Protein AF-A0A954XHV0-F1 (afdb_monomer_lite)

Secondary structure (DSSP, 8-state):
-----------------------SPPP--TTSS-TTTTT-EEEEEEEEETTEEEEEEEEEEEEETTEEEEEEEETS-TTTT---

Structure (mmCIF, N/CA/C/O backbone):
data_AF-A0A954XHV0-F1
#
_entry.id   AF-A0A954XHV0-F1
#
loop_
_atom_site.group_PDB
_atom_site.id
_atom_site.type_symbol
_atom_site.label_atom_id
_atom_site.label_alt_id
_atom_site.label_comp_id
_atom_site.label_asym_id
_atom_site.label_entity_id
_atom_site.label_seq_id
_atom_site.pdbx_PDB_ins_code
_atom_site.Cartn_x
_atom_site.Cartn_y
_atom_site.Cartn_z
_atom_site.occupancy
_atom_site.B_iso_or_equiv
_atom_site.auth_seq_id
_atom_site.auth_comp_id
_atom_site.auth_asym_id
_atom_site.auth_atom_id
_atom_site.pdbx_PDB_model_num
ATOM 1 N N . MET A 1 1 ? 83.287 -35.850 -1.591 1.00 36.00 1 MET A N 1
ATOM 2 C CA . MET A 1 1 ? 82.945 -36.214 -2.987 1.00 36.00 1 MET A CA 1
ATOM 3 C C . MET A 1 1 ? 81.428 -36.308 -3.123 1.00 36.00 1 MET A C 1
ATOM 5 O O . MET A 1 1 ? 80.789 -36.886 -2.257 1.00 36.00 1 MET A O 1
ATOM 9 N N . LYS A 1 2 ? 80.879 -35.674 -4.168 1.00 49.94 2 LYS A N 1
ATOM 10 C CA . LYS A 1 2 ? 79.450 -35.528 -4.505 1.00 49.94 2 LYS A CA 1
ATOM 11 C C . LYS A 1 2 ? 78.676 -36.853 -4.521 1.00 49.94 2 LYS A C 1
ATOM 13 O O . LYS A 1 2 ? 79.165 -37.832 -5.082 1.00 49.94 2 LYS A O 1
ATOM 18 N N . ARG A 1 3 ? 77.401 -36.799 -4.116 1.00 48.91 3 ARG A N 1
ATOM 19 C CA . ARG A 1 3 ? 76.284 -37.083 -5.039 1.00 48.91 3 ARG A CA 1
ATOM 20 C C . ARG A 1 3 ? 74.945 -36.557 -4.502 1.00 48.91 3 ARG A C 1
ATOM 22 O O . ARG A 1 3 ? 74.463 -36.959 -3.455 1.00 48.91 3 ARG A O 1
ATOM 29 N N . SER A 1 4 ? 74.415 -35.606 -5.265 1.00 46.25 4 SER A N 1
ATOM 30 C CA . SER A 1 4 ? 73.117 -34.949 -5.149 1.00 46.25 4 SER A CA 1
ATOM 3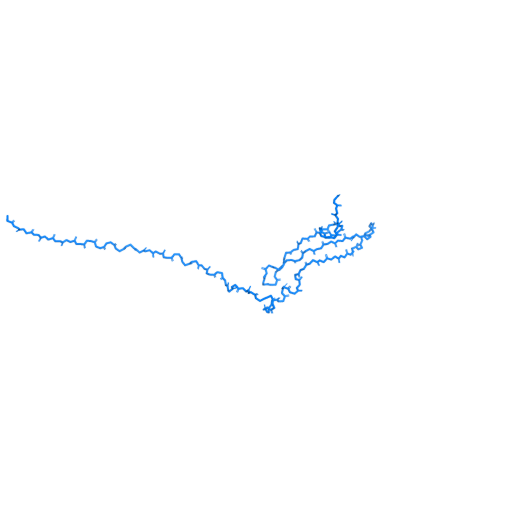1 C C . SER A 1 4 ? 71.999 -35.891 -5.592 1.00 46.25 4 SER A C 1
ATOM 33 O O . SER A 1 4 ? 72.177 -36.588 -6.590 1.00 46.25 4 SER A O 1
ATOM 35 N N . ARG A 1 5 ? 70.845 -35.855 -4.914 1.00 60.34 5 ARG A N 1
ATOM 36 C CA . ARG A 1 5 ? 69.543 -36.208 -5.497 1.00 60.34 5 ARG A CA 1
ATOM 37 C C . ARG A 1 5 ? 68.453 -35.295 -4.939 1.00 60.34 5 ARG A C 1
ATOM 39 O O . ARG A 1 5 ? 68.171 -35.295 -3.749 1.00 60.34 5 ARG A O 1
ATOM 46 N N . TRP A 1 6 ? 67.900 -34.504 -5.847 1.00 51.06 6 TRP A N 1
ATOM 47 C CA . TRP A 1 6 ? 66.731 -33.654 -5.696 1.00 51.06 6 TRP A CA 1
ATOM 48 C C . TRP A 1 6 ? 65.475 -34.525 -5.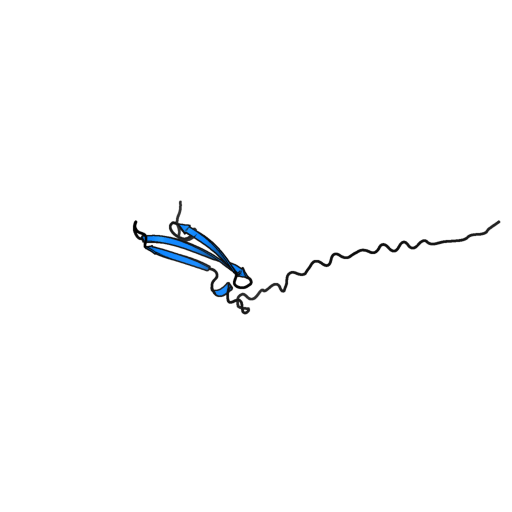658 1.00 51.06 6 TRP A C 1
ATOM 50 O O . TRP A 1 6 ? 65.346 -35.400 -6.509 1.00 51.06 6 TRP A O 1
ATOM 60 N N . PHE A 1 7 ? 64.534 -34.247 -4.756 1.00 51.56 7 PHE A N 1
ATOM 61 C CA . PHE A 1 7 ? 63.129 -34.600 -4.962 1.00 51.56 7 PHE A CA 1
ATOM 62 C C . PHE A 1 7 ? 62.253 -33.430 -4.522 1.00 51.56 7 PHE A C 1
ATOM 64 O O . PHE A 1 7 ? 62.071 -33.148 -3.341 1.00 51.56 7 PHE A O 1
ATOM 71 N N . LEU A 1 8 ? 61.779 -32.719 -5.540 1.00 53.34 8 LEU A N 1
ATOM 72 C CA . LEU A 1 8 ? 60.815 -31.636 -5.491 1.00 53.34 8 LEU A CA 1
ATOM 73 C C . LEU A 1 8 ? 59.436 -32.256 -5.198 1.00 53.34 8 LEU A C 1
ATOM 75 O O . LEU A 1 8 ? 58.862 -32.916 -6.060 1.00 53.34 8 LEU A O 1
ATOM 79 N N . GLY A 1 9 ? 58.927 -32.105 -3.976 1.00 48.41 9 GLY A N 1
ATOM 80 C CA . GLY A 1 9 ? 57.563 -32.503 -3.624 1.00 48.41 9 GLY A CA 1
ATOM 81 C C . GLY A 1 9 ? 56.584 -31.382 -3.961 1.00 48.41 9 GLY A C 1
ATOM 82 O O . GLY A 1 9 ? 56.440 -30.442 -3.186 1.00 48.41 9 GLY A O 1
ATOM 83 N N . LEU A 1 10 ? 55.937 -31.457 -5.125 1.00 54.62 10 LEU A N 1
ATOM 84 C CA . LEU A 1 10 ? 54.873 -30.537 -5.527 1.00 54.62 10 LEU A CA 1
ATOM 85 C C . LEU A 1 10 ? 53.576 -30.918 -4.790 1.00 54.62 10 LEU A C 1
ATOM 87 O O . LEU A 1 10 ? 52.873 -31.839 -5.199 1.00 54.62 10 LEU A O 1
ATOM 91 N N . ALA A 1 11 ? 53.264 -30.234 -3.689 1.00 58.94 11 ALA A N 1
ATOM 92 C CA . ALA A 1 11 ? 51.973 -30.363 -3.015 1.00 58.94 11 ALA A CA 1
ATOM 93 C C . ALA A 1 11 ? 50.927 -29.517 -3.761 1.00 58.94 11 ALA A C 1
ATOM 95 O O . ALA A 1 11 ? 50.908 -28.292 -3.649 1.00 58.94 11 ALA A O 1
ATOM 96 N N . ALA A 1 12 ? 50.079 -30.164 -4.560 1.00 56.25 12 ALA A N 1
ATOM 97 C CA . ALA A 1 12 ? 48.949 -29.517 -5.217 1.00 56.25 12 ALA A CA 1
ATOM 98 C C . ALA A 1 12 ? 47.789 -29.362 -4.219 1.00 56.25 12 ALA A C 1
ATOM 100 O O . ALA A 1 12 ? 47.047 -30.308 -3.956 1.00 56.25 12 ALA A O 1
ATOM 101 N N . THR A 1 13 ? 47.636 -28.169 -3.646 1.00 65.31 13 THR A N 1
ATOM 102 C CA . THR A 1 13 ? 46.479 -27.823 -2.812 1.00 65.31 13 THR A CA 1
ATOM 103 C C . THR A 1 13 ? 45.282 -27.528 -3.715 1.00 65.31 13 THR A C 1
ATOM 105 O O . THR A 1 13 ? 45.267 -26.532 -4.436 1.00 65.31 13 THR A O 1
ATOM 108 N N . LEU A 1 14 ? 44.269 -28.395 -3.686 1.00 60.06 14 LEU A N 1
ATOM 109 C CA . LEU A 1 14 ? 43.016 -28.205 -4.412 1.00 60.06 14 LEU A CA 1
ATOM 110 C C . LEU A 1 14 ? 42.172 -27.133 -3.694 1.00 60.06 14 LEU A C 1
ATOM 112 O O . LEU A 1 14 ? 41.530 -27.414 -2.684 1.00 60.06 14 LEU A O 1
ATOM 116 N N . MET A 1 15 ? 42.189 -25.891 -4.187 1.00 62.84 15 MET A N 1
ATOM 117 C CA . MET A 1 15 ? 41.238 -24.862 -3.754 1.00 62.84 15 MET A CA 1
ATOM 118 C C . MET A 1 15 ? 39.859 -25.184 -4.331 1.00 62.84 15 MET A C 1
ATOM 120 O O . MET A 1 15 ? 39.626 -25.039 -5.530 1.00 62.84 15 MET A O 1
ATOM 124 N N . ILE A 1 16 ? 38.928 -25.603 -3.477 1.00 66.12 16 ILE A N 1
ATOM 125 C CA . ILE A 1 16 ? 37.510 -25.650 -3.835 1.00 66.12 16 ILE A CA 1
ATOM 126 C C . ILE A 1 16 ? 37.024 -24.199 -3.886 1.00 66.12 16 ILE A C 1
ATOM 128 O O . ILE A 1 16 ? 36.843 -23.557 -2.853 1.00 66.12 16 ILE A O 1
ATOM 132 N N . ALA A 1 17 ? 36.842 -23.666 -5.093 1.00 64.88 17 ALA A N 1
ATOM 133 C CA . ALA A 1 17 ? 36.179 -22.387 -5.286 1.00 64.88 17 ALA A CA 1
ATOM 134 C C . ALA A 1 17 ? 34.692 -22.542 -4.929 1.00 64.88 17 ALA A C 1
ATOM 136 O O . ALA A 1 17 ? 33.936 -23.227 -5.626 1.00 64.88 17 ALA A O 1
ATOM 137 N N . SER A 1 18 ? 34.267 -21.909 -3.837 1.00 61.47 18 SER A N 1
ATOM 138 C CA . SER A 1 18 ? 32.855 -21.725 -3.507 1.00 61.47 18 SER A CA 1
ATOM 139 C C . SER A 1 18 ? 32.201 -20.906 -4.620 1.00 61.47 18 SER A C 1
ATOM 141 O O . SER A 1 18 ? 32.368 -19.690 -4.685 1.00 61.47 18 SER A O 1
ATOM 143 N N . HIS A 1 19 ? 31.476 -21.563 -5.523 1.00 61.12 19 HIS A N 1
ATOM 144 C CA . HIS A 1 19 ? 30.693 -20.876 -6.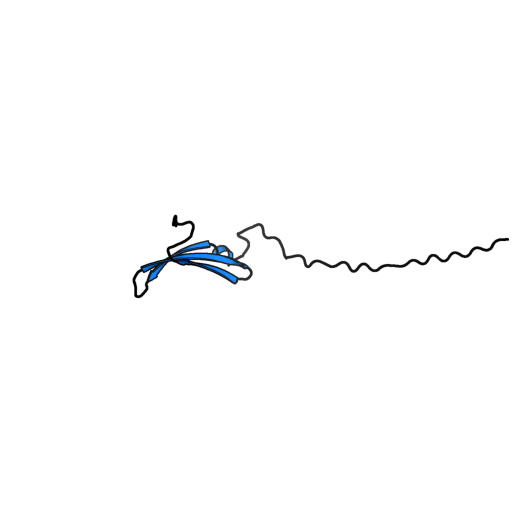543 1.00 61.12 19 HIS A CA 1
ATOM 145 C C . HIS A 1 19 ? 29.487 -20.246 -5.848 1.00 61.12 19 HIS A C 1
ATOM 147 O O . HIS A 1 19 ? 28.500 -20.924 -5.558 1.00 61.12 19 HIS A O 1
ATOM 153 N N . GLY A 1 20 ? 29.581 -18.953 -5.534 1.00 59.09 20 GLY A N 1
ATOM 154 C CA . GLY A 1 20 ? 28.423 -18.182 -5.101 1.00 59.09 20 GLY A CA 1
ATOM 155 C C . GLY A 1 20 ? 27.332 -18.318 -6.158 1.00 59.09 20 GLY A C 1
ATOM 156 O O . GLY A 1 20 ? 27.548 -17.962 -7.314 1.00 59.09 20 GLY A O 1
ATOM 157 N N . GLN A 1 21 ? 26.182 -18.880 -5.783 1.00 62.78 21 GLN A N 1
ATOM 158 C CA . GLN A 1 21 ? 25.002 -18.894 -6.641 1.00 62.78 21 GLN A CA 1
ATOM 159 C C . GLN A 1 21 ? 24.679 -17.439 -6.984 1.00 62.78 21 GLN A C 1
ATOM 161 O O . GLN A 1 21 ? 24.303 -16.659 -6.104 1.00 62.78 21 GLN A O 1
ATOM 166 N N . ALA A 1 22 ? 24.893 -17.053 -8.241 1.00 65.25 22 ALA A N 1
ATOM 167 C CA . ALA A 1 22 ? 24.512 -15.734 -8.706 1.00 65.25 22 ALA A CA 1
ATOM 168 C C . ALA A 1 22 ? 23.009 -15.576 -8.456 1.00 65.25 22 ALA A C 1
ATOM 170 O O . ALA A 1 22 ? 22.204 -16.388 -8.918 1.00 65.25 22 ALA A O 1
ATOM 171 N N . LYS A 1 23 ? 22.625 -14.541 -7.700 1.00 67.12 23 LYS A N 1
ATOM 172 C CA . LYS A 1 23 ? 21.231 -14.094 -7.707 1.00 67.12 23 LYS A CA 1
ATOM 173 C C . LYS A 1 23 ? 20.924 -13.763 -9.167 1.00 67.12 23 LYS A C 1
ATOM 175 O O . LYS A 1 23 ? 21.773 -13.169 -9.829 1.00 67.12 23 LYS A O 1
ATOM 180 N N . GLY A 1 24 ? 19.783 -14.243 -9.664 1.00 67.69 24 GLY A N 1
ATOM 181 C CA . GLY A 1 24 ? 19.363 -14.069 -11.055 1.00 67.69 24 GLY A CA 1
ATOM 182 C C . GLY A 1 24 ? 19.425 -12.607 -11.520 1.00 67.69 24 GLY A C 1
ATOM 183 O O . GLY A 1 24 ? 19.730 -11.720 -10.722 1.00 67.69 24 GLY A O 1
ATOM 184 N N . PRO A 1 25 ? 19.151 -12.339 -12.805 1.00 73.81 25 PRO A N 1
ATOM 185 C CA . PRO A 1 25 ? 19.392 -11.031 -13.408 1.00 73.81 25 PRO A CA 1
ATOM 186 C C . PRO A 1 25 ? 18.872 -9.884 -12.535 1.00 73.81 25 PRO A C 1
ATOM 188 O O . PRO A 1 25 ? 17.751 -9.923 -12.028 1.00 73.81 25 PRO A O 1
ATOM 191 N N . ALA A 1 26 ? 19.715 -8.870 -12.336 1.00 71.19 26 ALA A N 1
ATOM 192 C CA . ALA A 1 26 ? 19.270 -7.616 -11.756 1.00 71.19 26 ALA A CA 1
ATOM 193 C C . ALA A 1 26 ? 18.373 -6.934 -12.789 1.00 71.19 26 ALA A C 1
ATOM 195 O O . ALA A 1 26 ? 18.790 -6.698 -13.922 1.00 71.19 26 ALA A O 1
ATOM 196 N N . PHE A 1 27 ? 17.136 -6.657 -12.406 1.00 67.38 27 PHE A N 1
ATOM 197 C CA . PHE A 1 27 ? 16.166 -6.029 -13.286 1.00 67.38 27 PHE A CA 1
ATOM 198 C C . PHE A 1 27 ? 16.157 -4.526 -13.012 1.00 67.38 27 PHE A C 1
ATOM 200 O O . PHE A 1 27 ? 15.964 -4.106 -11.871 1.00 67.38 27 PHE A O 1
ATOM 207 N N . THR A 1 28 ? 16.420 -3.729 -14.047 1.00 74.75 28 THR A N 1
ATOM 208 C CA . THR A 1 28 ? 16.457 -2.258 -13.972 1.00 74.75 28 THR A CA 1
ATOM 209 C C . THR A 1 28 ? 15.236 -1.606 -14.611 1.00 74.75 28 THR A C 1
ATOM 211 O O . THR A 1 28 ? 15.037 -0.408 -14.437 1.00 74.75 28 THR A O 1
ATOM 214 N N . ASP A 1 29 ? 14.438 -2.376 -15.353 1.00 70.56 29 ASP A N 1
ATOM 215 C CA . ASP A 1 29 ? 13.199 -1.911 -15.964 1.00 70.56 29 ASP A CA 1
ATOM 216 C C . ASP A 1 29 ? 12.003 -2.300 -15.076 1.00 70.56 29 ASP A C 1
ATOM 218 O O . ASP A 1 29 ? 11.749 -3.493 -14.880 1.00 70.56 29 ASP A O 1
ATOM 222 N N . PRO A 1 30 ? 11.262 -1.325 -14.523 1.00 61.88 30 PRO A N 1
ATOM 223 C CA . PRO A 1 30 ? 10.066 -1.607 -13.737 1.00 61.88 30 PRO A CA 1
ATOM 224 C C . PRO A 1 30 ? 8.917 -2.205 -14.569 1.00 61.88 30 PRO A C 1
ATOM 226 O O . PRO A 1 30 ? 8.017 -2.803 -13.983 1.00 61.88 30 PRO A O 1
ATOM 229 N N . ASN A 1 31 ? 8.940 -2.080 -15.903 1.00 62.59 31 ASN A N 1
ATOM 230 C CA . ASN A 1 31 ? 7.900 -2.591 -16.806 1.00 62.59 31 ASN A CA 1
ATOM 231 C C . ASN A 1 31 ? 8.170 -4.010 -17.318 1.00 62.59 31 ASN A C 1
ATOM 233 O O . ASN A 1 31 ? 7.388 -4.542 -18.102 1.00 62.59 31 ASN A O 1
ATOM 237 N N . GLN A 1 32 ? 9.277 -4.627 -16.910 1.00 69.75 32 GLN A N 1
ATOM 238 C CA . GLN A 1 32 ? 9.633 -5.964 -17.352 1.00 69.75 32 GLN A CA 1
ATOM 239 C C . GLN A 1 32 ? 8.673 -7.000 -16.761 1.00 69.75 32 GLN A C 1
ATOM 241 O O . GLN A 1 32 ? 8.878 -7.397 -15.619 1.00 69.75 32 GLN A O 1
ATOM 246 N N . ASP A 1 33 ? 7.646 -7.393 -17.529 1.00 65.31 33 ASP A N 1
ATOM 247 C CA . ASP A 1 33 ? 6.621 -8.431 -17.288 1.00 65.31 33 ASP A CA 1
ATOM 248 C C . ASP A 1 33 ? 6.556 -8.970 -15.853 1.00 65.31 33 ASP A C 1
ATOM 250 O O . ASP A 1 33 ? 6.749 -10.156 -15.569 1.00 65.31 33 ASP A O 1
ATOM 254 N N . ARG A 1 34 ? 6.272 -8.059 -14.925 1.00 70.44 34 ARG A N 1
ATOM 255 C CA . ARG A 1 34 ? 6.157 -8.316 -13.494 1.00 70.44 34 ARG A CA 1
ATOM 256 C C . ARG A 1 34 ? 4.780 -7.854 -13.043 1.00 70.44 34 ARG A C 1
ATOM 258 O O . ARG A 1 34 ? 4.634 -6.739 -12.542 1.00 70.44 34 ARG A O 1
ATOM 265 N N . PRO A 1 35 ? 3.743 -8.690 -13.243 1.00 74.94 35 PRO A N 1
ATOM 266 C CA . PRO A 1 35 ? 2.374 -8.351 -12.861 1.00 74.94 35 PRO A CA 1
ATOM 267 C C . PRO A 1 35 ? 2.219 -8.029 -11.370 1.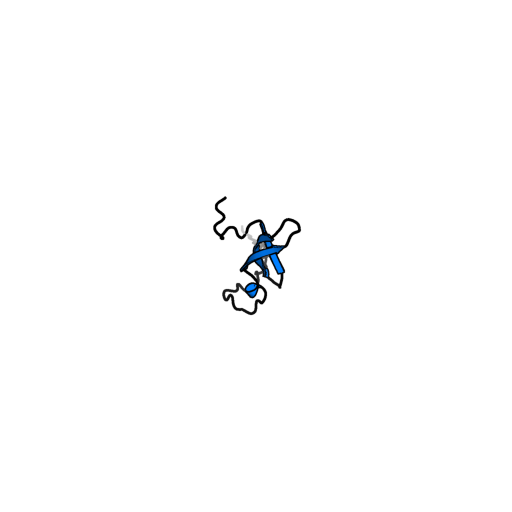00 74.94 35 PRO A C 1
ATOM 269 O O . PRO A 1 35 ? 1.235 -7.428 -10.965 1.00 74.94 35 PRO A O 1
ATOM 272 N N . ASP A 1 36 ? 3.172 -8.432 -10.532 1.00 79.88 36 ASP A N 1
ATOM 273 C CA . ASP A 1 36 ? 3.209 -8.093 -9.117 1.00 79.88 36 ASP A CA 1
ATOM 274 C C . ASP A 1 36 ? 3.612 -6.636 -8.849 1.00 79.88 36 ASP A C 1
ATOM 276 O O . ASP A 1 36 ? 3.125 -6.035 -7.892 1.00 79.88 36 ASP A O 1
ATOM 280 N N . TYR A 1 37 ? 4.426 -6.026 -9.709 1.00 81.06 37 TYR A N 1
ATOM 281 C CA . TYR A 1 37 ? 4.834 -4.627 -9.551 1.00 81.06 37 TYR A CA 1
ATOM 282 C C . TYR A 1 37 ? 3.708 -3.645 -9.879 1.00 81.06 37 TYR A C 1
ATOM 284 O O . TYR A 1 37 ? 3.688 -2.555 -9.316 1.00 81.06 37 TYR A O 1
ATOM 292 N N . SER A 1 38 ? 2.743 -4.025 -10.723 1.00 85.94 38 SER A N 1
ATOM 293 C CA . SER A 1 38 ? 1.574 -3.178 -11.006 1.00 85.94 38 SER A CA 1
ATOM 294 C C . SER A 1 38 ? 0.581 -3.100 -9.839 1.00 85.94 38 SER A C 1
ATOM 296 O O . SER A 1 38 ? -0.219 -2.170 -9.783 1.00 85.94 38 SER A O 1
ATOM 298 N N . ILE A 1 39 ? 0.632 -4.059 -8.908 1.00 89.19 39 ILE A N 1
ATOM 299 C CA . ILE A 1 39 ? -0.220 -4.133 -7.708 1.00 89.19 39 ILE A CA 1
ATOM 300 C C . ILE A 1 39 ? 0.480 -3.518 -6.482 1.00 89.19 39 ILE A C 1
ATOM 302 O O . ILE A 1 39 ? -0.152 -3.222 -5.471 1.00 89.19 39 ILE A O 1
ATOM 306 N N . GLN A 1 40 ? 1.800 -3.345 -6.525 1.00 93.44 40 GLN A N 1
ATOM 307 C CA . GLN A 1 40 ? 2.534 -2.696 -5.445 1.00 93.44 40 GLN A CA 1
ATOM 308 C C . GLN A 1 40 ? 2.152 -1.212 -5.341 1.00 93.44 40 GLN A C 1
ATOM 310 O O . GLN A 1 40 ? 2.088 -0.504 -6.344 1.00 93.44 40 GLN A O 1
ATOM 315 N N . GLY A 1 41 ? 1.987 -0.718 -4.113 1.00 92.88 41 GLY A N 1
ATOM 316 C CA . GLY A 1 41 ? 1.660 0.682 -3.870 1.00 92.88 41 GLY A CA 1
ATOM 317 C C . GLY A 1 41 ? 1.114 0.938 -2.473 1.00 92.88 41 GLY A C 1
ATOM 318 O O . GLY A 1 41 ? 1.056 0.042 -1.627 1.00 92.88 41 GLY A O 1
ATOM 319 N N . GLU A 1 42 ? 0.708 2.181 -2.245 1.00 94.88 42 GLU A N 1
ATOM 320 C CA . GLU A 1 42 ? -0.011 2.579 -1.044 1.00 94.88 42 GLU A CA 1
ATOM 321 C C . GLU A 1 42 ? -1.486 2.809 -1.375 1.00 94.88 42 GLU A C 1
ATOM 323 O O . GLU A 1 42 ? -1.827 3.429 -2.383 1.00 94.88 42 GLU A O 1
ATOM 328 N N . TYR A 1 43 ? -2.359 2.291 -0.520 1.00 94.00 43 TYR A N 1
ATOM 329 C CA . TYR A 1 43 ? -3.800 2.310 -0.710 1.00 94.00 43 TYR A CA 1
ATOM 330 C C . TYR A 1 43 ? -4.472 2.869 0.528 1.00 94.00 43 TYR A C 1
ATOM 332 O O . TYR A 1 43 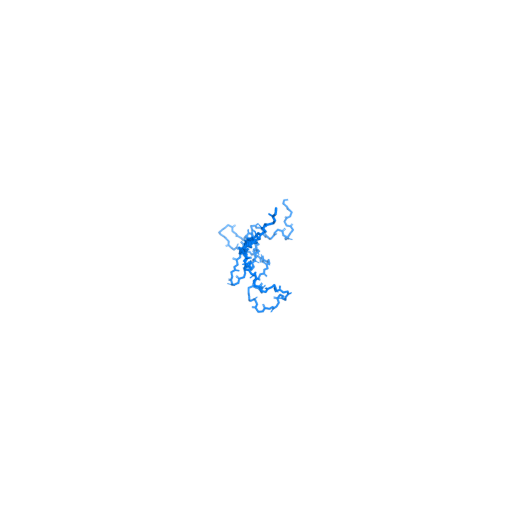? -4.068 2.583 1.656 1.00 94.00 43 TYR A O 1
ATOM 340 N N . VAL A 1 44 ? -5.535 3.631 0.308 1.00 94.38 44 VAL A N 1
ATOM 341 C CA . VAL A 1 44 ? -6.356 4.207 1.369 1.00 94.38 44 VAL A CA 1
ATOM 342 C C . VAL A 1 44 ? -7.819 3.912 1.099 1.00 94.38 44 VAL A C 1
ATOM 344 O O . VAL A 1 44 ? -8.257 3.895 -0.052 1.00 94.38 44 VAL A O 1
ATOM 347 N N . GLY A 1 45 ? -8.584 3.702 2.160 1.00 93.50 45 GLY A N 1
ATOM 348 C CA . GLY A 1 45 ? -10.014 3.451 2.057 1.00 93.50 45 GLY A CA 1
ATOM 349 C C . GLY A 1 45 ? -10.708 3.543 3.404 1.00 93.50 45 GLY A C 1
ATOM 350 O O . GLY A 1 45 ? -10.060 3.745 4.429 1.00 93.50 45 GLY A O 1
ATOM 351 N N . ASP A 1 46 ? -12.024 3.377 3.380 1.00 95.38 46 ASP A N 1
ATOM 352 C CA . ASP A 1 46 ? -12.857 3.322 4.575 1.00 95.38 46 ASP A CA 1
ATOM 353 C C . ASP A 1 46 ? -13.463 1.924 4.700 1.00 95.38 46 ASP A C 1
ATOM 355 O O . ASP A 1 46 ? -13.989 1.374 3.729 1.00 95.38 46 ASP A O 1
ATOM 359 N N . LEU A 1 47 ? -13.391 1.354 5.898 1.00 93.19 47 LEU A N 1
ATOM 360 C CA . LEU A 1 47 ? -14.018 0.089 6.247 1.00 93.19 47 LEU A CA 1
ATOM 361 C C . LEU A 1 47 ? -15.281 0.359 7.066 1.00 93.19 47 LEU A C 1
ATOM 363 O O . LEU A 1 47 ? -15.231 1.050 8.082 1.00 93.19 47 LEU A O 1
ATOM 367 N N . GLU A 1 48 ? -16.408 -0.206 6.641 1.00 96.00 48 GLU A N 1
ATOM 368 C CA . GLU A 1 48 ? -17.638 -0.215 7.435 1.00 96.00 48 GLU A CA 1
ATOM 369 C C . GLU A 1 48 ? -17.486 -1.217 8.585 1.00 96.00 48 GLU A C 1
ATOM 371 O O . GLU A 1 48 ? -17.212 -2.399 8.360 1.00 96.00 48 GLU A O 1
ATOM 376 N N . THR A 1 49 ? -17.670 -0.758 9.819 1.00 92.00 49 THR A N 1
ATOM 377 C CA . THR A 1 49 ? -17.658 -1.596 11.026 1.00 92.00 49 THR A CA 1
ATOM 378 C C . THR A 1 49 ? -18.954 -1.387 11.819 1.00 92.00 49 THR A C 1
ATOM 380 O O . THR A 1 49 ? -19.649 -0.395 11.583 1.00 92.00 49 THR A O 1
ATOM 383 N N . PRO A 1 50 ? -19.304 -2.270 12.776 1.00 96.06 50 PRO A N 1
ATOM 384 C CA . PRO A 1 50 ? -20.461 -2.053 13.651 1.00 96.06 50 PRO A CA 1
ATOM 385 C C . PRO A 1 50 ? -20.424 -0.718 14.412 1.00 96.06 50 PRO A C 1
ATOM 387 O O . PRO A 1 50 ? -21.476 -0.161 14.710 1.00 96.06 50 PRO A O 1
ATOM 390 N N . ASP A 1 51 ? -19.223 -0.192 14.670 1.00 93.69 51 ASP A N 1
ATOM 391 C CA . ASP A 1 51 ? -18.995 1.059 15.400 1.00 93.69 51 ASP A CA 1
ATOM 392 C C . ASP A 1 51 ? -18.898 2.288 14.471 1.00 93.69 51 ASP A C 1
ATOM 394 O O . ASP A 1 51 ? -18.678 3.409 14.929 1.00 93.69 51 ASP A O 1
ATOM 398 N N . GLY A 1 52 ? -19.076 2.094 13.157 1.00 94.19 52 GLY A N 1
ATOM 399 C CA . GLY A 1 52 ? -19.026 3.139 12.134 1.00 94.19 52 GLY A CA 1
ATOM 400 C C . GLY A 1 52 ? -17.908 2.950 11.106 1.00 94.19 52 GLY A C 1
ATOM 401 O O . GLY A 1 52 ? -17.251 1.909 11.038 1.00 94.19 52 GLY A O 1
ATOM 402 N N . LYS A 1 53 ? -17.701 3.974 10.272 1.00 96.19 53 LYS A N 1
ATOM 403 C CA . LYS A 1 53 ? -16.649 3.987 9.247 1.00 96.19 53 LYS A CA 1
ATOM 404 C C . LYS A 1 53 ? -15.275 4.216 9.862 1.00 96.19 53 LYS A C 1
ATOM 406 O O . LYS A 1 53 ? -15.063 5.211 10.552 1.00 96.19 53 LYS A O 1
ATOM 411 N N . VAL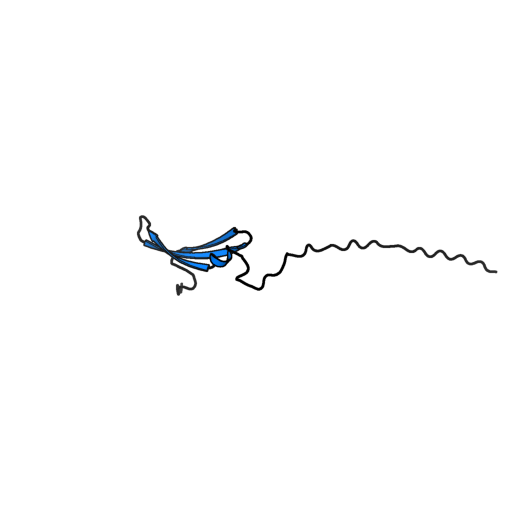 A 1 54 ? -14.328 3.341 9.537 1.00 93.69 54 VAL A N 1
ATOM 412 C CA . VAL A 1 54 ? -12.930 3.443 9.963 1.00 93.69 54 VAL A CA 1
ATOM 413 C C . VAL A 1 54 ? -12.036 3.624 8.746 1.00 93.69 54 VAL A C 1
ATOM 415 O O . VAL A 1 54 ? -11.974 2.761 7.873 1.00 93.69 54 VAL A O 1
ATOM 418 N N . ARG A 1 55 ? -11.300 4.732 8.712 1.00 93.75 55 ARG A N 1
ATOM 419 C CA . ARG A 1 55 ? -10.253 4.984 7.721 1.00 93.75 55 ARG A CA 1
ATOM 420 C C . ARG A 1 55 ? -9.104 3.994 7.914 1.00 93.75 55 ARG A C 1
ATOM 422 O O . ARG A 1 55 ? -8.614 3.821 9.033 1.00 93.75 55 ARG A O 1
ATOM 429 N N . VAL A 1 56 ? -8.640 3.381 6.833 1.00 95.19 56 VAL A N 1
ATOM 430 C CA . VAL A 1 56 ? -7.514 2.441 6.832 1.00 95.19 56 VAL A CA 1
ATOM 431 C C . VAL A 1 56 ? -6.532 2.755 5.708 1.00 95.19 56 VAL A C 1
ATOM 433 O O . VAL A 1 56 ? -6.916 3.192 4.622 1.00 95.19 56 VAL A O 1
ATOM 436 N N . GLY A 1 57 ? -5.251 2.525 5.985 1.00 96.12 57 GLY A N 1
ATOM 437 C CA . GLY A 1 57 ? -4.172 2.561 5.002 1.00 96.12 57 GLY A CA 1
ATOM 438 C C . GLY A 1 57 ? -3.531 1.185 4.855 1.00 96.12 57 GLY A C 1
ATOM 439 O O . GLY A 1 57 ? -3.387 0.459 5.841 1.00 96.12 57 GLY A O 1
ATOM 440 N N . VAL A 1 58 ? -3.126 0.815 3.643 1.00 96.62 58 VAL A N 1
ATOM 441 C CA . VAL A 1 58 ? -2.384 -0.423 3.375 1.00 96.62 58 VAL A CA 1
ATOM 442 C C . VAL A 1 58 ? -1.211 -0.125 2.454 1.00 96.62 58 VAL A C 1
ATOM 444 O O . VAL A 1 58 ? -1.393 0.405 1.362 1.00 96.62 58 VAL A O 1
ATOM 447 N N . GLN A 1 59 ? -0.011 -0.522 2.865 1.00 96.88 59 GLN A N 1
ATOM 448 C CA . GLN A 1 59 ? 1.152 -0.571 1.980 1.00 96.88 59 GLN A CA 1
ATOM 449 C C . GLN A 1 59 ? 1.319 -1.997 1.459 1.00 96.88 59 GLN A C 1
ATOM 451 O O . GLN A 1 59 ? 1.528 -2.919 2.251 1.00 96.88 59 GLN A O 1
ATOM 456 N N . VAL A 1 60 ? 1.226 -2.184 0.143 1.00 96.25 60 VAL A N 1
ATOM 457 C CA . VAL A 1 60 ? 1.427 -3.468 -0.543 1.00 96.25 60 VAL A CA 1
ATOM 458 C C . VAL A 1 60 ? 2.819 -3.482 -1.156 1.00 96.25 60 VAL A C 1
ATOM 460 O O . VAL A 1 60 ? 3.160 -2.598 -1.932 1.00 96.25 60 VAL A O 1
ATOM 463 N N . ILE A 1 61 ? 3.621 -4.493 -0.824 1.00 93.88 61 ILE A N 1
ATOM 464 C CA . ILE A 1 61 ? 5.013 -4.646 -1.262 1.00 93.88 61 ILE A CA 1
ATOM 465 C C . ILE A 1 61 ? 5.129 -5.954 -2.045 1.00 93.88 61 ILE A C 1
ATOM 467 O O . ILE A 1 61 ? 4.886 -7.030 -1.483 1.00 93.88 61 ILE A O 1
ATOM 471 N N . ALA A 1 62 ? 5.529 -5.883 -3.315 1.00 91.88 62 ALA A N 1
ATOM 472 C CA . ALA A 1 62 ? 5.809 -7.067 -4.118 1.00 91.88 62 ALA A CA 1
ATOM 473 C C . ALA A 1 62 ? 7.080 -7.758 -3.600 1.00 91.88 62 ALA A C 1
ATOM 475 O O . ALA A 1 62 ? 8.145 -7.153 -3.471 1.00 91.88 62 ALA A O 1
ATOM 476 N N . ALA A 1 63 ? 6.969 -9.048 -3.291 1.00 89.69 63 ALA A N 1
ATOM 477 C CA . ALA A 1 63 ? 8.085 -9.890 -2.860 1.00 89.69 63 ALA A CA 1
ATOM 478 C C . ALA A 1 63 ? 8.663 -10.738 -4.012 1.00 89.69 63 ALA A C 1
ATOM 480 O O . ALA A 1 63 ? 9.580 -11.531 -3.784 1.00 89.69 63 ALA A O 1
ATOM 481 N N . GLY A 1 64 ? 8.138 -10.579 -5.233 1.00 83.50 64 GLY A N 1
ATOM 482 C CA . GLY A 1 64 ? 8.468 -11.398 -6.395 1.00 83.50 64 GLY A CA 1
ATOM 483 C C . GLY A 1 64 ? 7.610 -12.661 -6.491 1.00 83.50 64 GLY A C 1
ATOM 484 O O . GLY A 1 64 ? 7.061 -13.144 -5.497 1.00 83.50 64 GLY A O 1
ATOM 485 N N . ASN A 1 65 ? 7.543 -13.245 -7.690 1.00 82.62 65 ASN A N 1
ATOM 486 C CA . ASN A 1 65 ? 6.851 -14.513 -7.960 1.00 82.62 65 ASN A CA 1
ATOM 487 C C . ASN A 1 65 ? 5.368 -14.495 -7.543 1.00 82.62 65 ASN A C 1
ATOM 489 O O . ASN A 1 65 ? 4.861 -15.483 -7.010 1.00 82.62 65 ASN A O 1
ATOM 493 N N . GLY A 1 66 ? 4.689 -13.356 -7.718 1.00 86.00 66 GLY A N 1
ATOM 494 C CA . GLY A 1 66 ? 3.280 -13.203 -7.337 1.00 86.00 66 GLY A CA 1
ATOM 495 C C . GLY A 1 66 ? 3.034 -13.215 -5.824 1.00 86.00 66 GLY A C 1
ATOM 496 O O . GLY A 1 66 ? 1.895 -13.375 -5.387 1.00 86.00 66 GLY A O 1
ATOM 497 N N . ARG A 1 67 ? 4.085 -13.074 -5.007 1.00 89.75 67 ARG A N 1
ATOM 498 C CA . ARG A 1 67 ? 3.973 -12.973 -3.549 1.00 89.75 67 ARG A CA 1
ATOM 499 C C . ARG A 1 67 ? 3.994 -11.521 -3.110 1.00 89.75 67 ARG A C 1
ATOM 501 O O . ARG A 1 67 ? 4.730 -10.705 -3.658 1.00 89.75 67 ARG A O 1
ATOM 508 N N . PHE A 1 68 ? 3.265 -11.241 -2.036 1.00 94.12 68 PHE A N 1
ATOM 509 C CA . PHE A 1 68 ? 3.149 -9.904 -1.470 1.00 94.12 68 PHE A CA 1
ATOM 510 C C . PHE A 1 68 ? 3.326 -9.927 0.040 1.00 94.12 68 PHE A C 1
ATOM 512 O O . PHE A 1 68 ? 3.009 -10.911 0.714 1.00 94.12 68 PHE A O 1
ATOM 519 N N . ARG A 1 69 ? 3.807 -8.807 0.567 1.00 96.75 69 ARG A N 1
ATOM 520 C CA . ARG A 1 69 ? 3.700 -8.457 1.979 1.00 96.75 69 ARG A CA 1
ATOM 521 C C . ARG A 1 69 ? 2.875 -7.186 2.083 1.00 96.75 69 ARG A C 1
ATOM 523 O O . ARG A 1 69 ? 3.088 -6.263 1.305 1.00 96.75 69 ARG A O 1
ATOM 530 N N . SER A 1 70 ? 1.989 -7.130 3.064 1.00 95.75 70 SER A N 1
ATOM 531 C CA . SER A 1 70 ? 1.200 -5.940 3.360 1.00 95.75 70 SER A CA 1
ATOM 532 C C . SER A 1 70 ? 1.465 -5.440 4.774 1.00 95.75 70 SER A C 1
ATOM 534 O O . SER A 1 70 ? 1.675 -6.242 5.687 1.00 95.75 70 SER A O 1
ATOM 536 N N . VAL A 1 71 ? 1.412 -4.124 4.957 1.00 96.44 71 VAL A N 1
ATOM 537 C CA . VAL A 1 71 ? 1.370 -3.480 6.276 1.00 96.44 71 VAL A CA 1
ATOM 538 C C . VAL A 1 71 ? 0.091 -2.660 6.348 1.00 96.44 71 VAL A C 1
ATOM 540 O O . VAL A 1 71 ? -0.148 -1.823 5.482 1.00 96.44 71 VAL A O 1
ATOM 543 N N . GLY A 1 72 ? -0.749 -2.956 7.339 1.00 95.50 72 GLY A N 1
ATOM 544 C CA . GLY A 1 72 ? -2.015 -2.264 7.565 1.00 95.50 72 GLY A CA 1
ATOM 545 C C . GLY A 1 72 ? -1.886 -1.210 8.657 1.00 95.50 72 GLY A C 1
ATOM 546 O O . GLY A 1 72 ? -1.194 -1.424 9.653 1.00 95.50 72 GLY A O 1
ATOM 547 N N . TYR A 1 73 ? -2.586 -0.097 8.474 1.00 94.38 73 TYR A N 1
ATOM 548 C CA . TYR A 1 73 ? -2.590 1.044 9.377 1.00 94.38 73 TYR A CA 1
ATOM 549 C C . TYR A 1 73 ? -4.027 1.450 9.695 1.00 94.38 73 TYR A C 1
ATOM 551 O O . TYR A 1 73 ? -4.838 1.690 8.796 1.00 94.38 73 TYR A O 1
ATOM 559 N N . HIS A 1 74 ? -4.335 1.545 10.987 1.00 91.88 74 HIS A N 1
ATOM 560 C CA . HIS A 1 74 ? -5.571 2.160 11.459 1.00 91.88 74 HIS A CA 1
ATOM 561 C C . HIS A 1 74 ? -5.445 3.682 11.341 1.00 91.88 74 HIS A C 1
ATOM 563 O O . HIS A 1 74 ? -4.422 4.243 11.726 1.00 91.88 74 HIS A O 1
ATOM 569 N N . GLY A 1 75 ? -6.480 4.345 10.829 1.00 90.56 75 GLY A N 1
ATOM 570 C CA . GLY A 1 75 ? -6.525 5.803 10.686 1.00 90.56 75 GLY A CA 1
ATOM 571 C C . GLY A 1 75 ? -6.036 6.341 9.338 1.00 90.56 75 GLY A C 1
ATOM 572 O O . GLY A 1 75 ? -6.291 7.502 9.045 1.00 90.56 75 GLY A O 1
ATOM 573 N N . GLY A 1 76 ? -5.409 5.524 8.486 1.00 91.44 76 GLY A N 1
ATOM 574 C CA . GLY A 1 76 ? -4.851 5.958 7.196 1.00 91.44 76 GLY A CA 1
ATOM 575 C C . GLY A 1 76 ? -3.357 5.658 7.077 1.00 91.44 76 GLY A C 1
ATOM 576 O O . GLY A 1 76 ? -2.780 5.016 7.953 1.00 91.44 76 GLY A O 1
ATOM 577 N N . LEU A 1 77 ? -2.728 6.073 5.975 1.00 92.69 77 LEU A N 1
ATOM 578 C CA . LEU A 1 77 ? -1.293 5.853 5.763 1.00 92.69 77 LEU A CA 1
ATOM 579 C C . LEU A 1 77 ? -0.445 6.799 6.631 1.00 92.69 77 LEU A C 1
ATOM 581 O O . LEU A 1 77 ? -0.860 7.928 6.884 1.00 92.69 77 LEU A O 1
ATOM 585 N N . PRO A 1 78 ? 0.790 6.413 7.007 1.00 87.06 78 PRO A N 1
ATOM 586 C CA . PRO A 1 78 ? 1.708 7.310 7.716 1.00 87.06 78 PRO A CA 1
ATOM 587 C C . PRO A 1 78 ? 1.983 8.633 6.976 1.00 87.06 78 PRO A C 1
ATOM 589 O O . PRO A 1 78 ? 2.226 9.655 7.610 1.00 87.06 78 PRO A O 1
ATOM 592 N N . GLY A 1 79 ? 1.940 8.618 5.638 1.00 79.88 79 GLY A N 1
ATOM 593 C CA . GLY A 1 79 ? 2.157 9.787 4.780 1.00 79.88 79 GLY A CA 1
ATOM 594 C C . GLY A 1 79 ? 0.930 10.681 4.561 1.00 79.88 79 GLY A C 1
ATOM 595 O O . GLY A 1 79 ? 1.091 11.775 4.028 1.00 79.88 79 GLY A O 1
ATOM 596 N N . ASP A 1 80 ? -0.267 10.277 5.006 1.00 74.31 80 ASP A N 1
ATOM 597 C CA . ASP A 1 80 ? -1.524 11.036 4.823 1.00 74.31 80 ASP A CA 1
ATOM 598 C C . ASP A 1 80 ? -1.617 12.293 5.718 1.00 74.31 80 ASP A C 1
ATOM 600 O O . ASP A 1 80 ? -2.652 12.956 5.771 1.00 74.31 80 ASP A O 1
ATOM 604 N N . GLY A 1 81 ? -0.548 12.649 6.436 1.00 63.19 81 GLY A N 1
ATOM 605 C CA . GLY A 1 81 ? -0.527 13.823 7.310 1.00 63.19 81 GLY A CA 1
ATOM 606 C C . GLY A 1 81 ? -1.118 13.585 8.702 1.00 63.19 81 GLY A C 1
ATOM 607 O O . GLY A 1 81 ? -1.437 14.553 9.393 1.00 63.19 81 GLY A O 1
ATOM 608 N N . LEU A 1 82 ? -1.223 12.325 9.143 1.00 55.09 82 LEU A N 1
ATOM 609 C CA . LEU A 1 82 ? -1.410 11.981 10.556 1.00 55.09 82 LEU A CA 1
ATOM 610 C C . LEU A 1 82 ? -0.142 12.356 11.340 1.00 55.09 82 LEU A C 1
ATOM 612 O O . LEU A 1 82 ? 0.715 11.524 11.627 1.00 55.09 82 LEU A O 1
ATOM 616 N N . ASN A 1 83 ? -0.011 13.641 11.665 1.00 51.09 83 ASN A N 1
ATOM 617 C CA . ASN A 1 83 ? 0.843 14.072 12.763 1.00 51.09 83 ASN A CA 1
ATOM 618 C C . ASN A 1 83 ? 0.239 13.472 14.039 1.00 51.09 83 ASN A C 1
ATOM 620 O O . ASN A 1 83 ? -0.956 13.650 14.278 1.00 51.09 83 ASN A O 1
ATOM 624 N N . GLY A 1 84 ? 1.040 12.691 14.765 1.00 52.25 84 GLY A N 1
ATOM 625 C CA . GLY A 1 84 ? 0.612 11.960 15.962 1.00 52.25 84 GLY A CA 1
ATOM 626 C C . GLY A 1 84 ? 0.092 12.828 17.099 1.00 52.25 84 GLY A C 1
ATOM 627 O O . GLY A 1 84 ? 0.284 14.065 17.065 1.00 52.25 84 GLY A O 1
#

Sequence (84 aa):
MKRSRWFLGLAATLMIASHGQAKGPAFTDPNQDRPDYSIQGEYVGDLETPDGKVRVGVQVIAAGNGRFRSVGYHGGLPGDGLNG

pLDDT: mean 77.21, std 17.0, range [36.0, 96.88]

Foldseek 3Di:
DDDDDDDDDDDDDDDPPPPDPDDPDDDPDLPPPFPLSVVFDKDWDWDQDPVGIWIKIKGWDRPDPNDIDIDIDTRYDPPPPPPD

Radius of gyration: 30.34 Å; chains: 1; bounding box: 103×51×33 Å